Protein AF-A0A4Y6KTU0-F1 (afdb_monomer)

Secondary structure (DSSP, 8-state):
-------------SEEEHHHHHHHHT--HHHHHHHHHHTSS-EEEETTEEEEEHHHHHHHHHHS-----

Solvent-accessible surface area (backbone atoms only — not comparable to full-atom values): 4377 Å² total; per-residue (Å²): 134,82,81,73,81,78,80,77,79,72,78,99,54,62,56,42,51,46,66,61,50,17,61,76,71,73,44,56,61,70,58,47,49,48,32,54,75,72,60,76,43,57,68,44,75,60,88,97,45,61,22,33,29,44,57,59,45,50,51,51,62,76,64,53,71,88,71,86,125

pLDDT: mean 87.1, std 14.83, range [47.72, 98.0]

Structure (mmCIF, N/CA/C/O backbone):
data_AF-A0A4Y6KTU0-F1
#
_entry.id   AF-A0A4Y6KTU0-F1
#
loop_
_atom_site.group_PDB
_atom_site.id
_atom_site.type_symbol
_atom_site.label_atom_id
_atom_site.label_alt_id
_atom_site.label_comp_id
_atom_site.label_asym_id
_atom_site.label_entity_id
_atom_site.label_seq_id
_atom_site.pdbx_PDB_ins_code
_atom_site.Cartn_x
_atom_site.Cartn_y
_atom_site.Cartn_z
_atom_site.occupancy
_atom_site.B_iso_or_equiv
_atom_site.auth_seq_id
_atom_site.auth_comp_id
_atom_site.auth_asym_id
_atom_site.auth_atom_id
_atom_site.pdbx_PDB_model_num
ATOM 1 N N . MET A 1 1 ? 34.723 10.764 7.613 1.00 50.41 1 MET A N 1
ATOM 2 C CA . MET A 1 1 ? 34.046 9.731 8.421 1.00 50.41 1 MET A CA 1
ATOM 3 C C . MET A 1 1 ? 32.939 9.192 7.540 1.00 50.41 1 MET A C 1
ATOM 5 O O . MET A 1 1 ? 32.059 9.959 7.188 1.00 50.41 1 MET A O 1
ATOM 9 N N . SER A 1 2 ? 33.081 7.968 7.038 1.00 60.69 2 SER A N 1
ATOM 10 C CA . SER A 1 2 ? 32.120 7.379 6.102 1.00 60.69 2 SER A CA 1
ATOM 11 C C . SER A 1 2 ? 30.971 6.792 6.910 1.00 60.69 2 SER A C 1
ATOM 13 O O . SER A 1 2 ? 31.175 5.801 7.614 1.00 60.69 2 SER A O 1
ATOM 15 N N . ASP A 1 3 ? 29.796 7.418 6.855 1.00 60.28 3 ASP A N 1
ATOM 16 C CA . ASP A 1 3 ? 28.593 6.855 7.460 1.00 60.28 3 ASP A CA 1
ATOM 17 C C . ASP A 1 3 ? 28.312 5.503 6.805 1.00 60.28 3 ASP A C 1
ATOM 19 O O . ASP A 1 3 ? 28.020 5.395 5.614 1.00 60.28 3 ASP A O 1
ATOM 23 N N . SER A 1 4 ? 28.479 4.440 7.588 1.00 66.56 4 SER A N 1
ATOM 24 C CA . SER A 1 4 ? 28.137 3.095 7.152 1.00 66.56 4 SER A CA 1
ATOM 25 C C . SER A 1 4 ? 26.620 3.019 7.054 1.00 66.56 4 SER A C 1
ATOM 27 O O . SER A 1 4 ? 25.933 3.122 8.072 1.00 66.56 4 SER A O 1
ATOM 29 N N . ILE A 1 5 ? 26.101 2.843 5.837 1.00 69.50 5 ILE A N 1
ATOM 30 C CA . ILE A 1 5 ? 24.684 2.555 5.607 1.00 69.50 5 ILE A CA 1
ATOM 31 C C . ILE A 1 5 ? 24.336 1.324 6.442 1.00 69.50 5 ILE A C 1
ATOM 33 O O . ILE A 1 5 ? 24.800 0.213 6.174 1.00 69.50 5 ILE A O 1
ATOM 37 N N . LYS A 1 6 ? 23.533 1.522 7.489 1.00 66.19 6 LYS A N 1
ATOM 38 C CA . LYS A 1 6 ? 22.955 0.411 8.235 1.00 66.19 6 LYS A CA 1
ATOM 39 C C . LYS A 1 6 ? 21.910 -0.232 7.339 1.00 66.19 6 LYS A C 1
ATOM 41 O O . LYS A 1 6 ? 20.814 0.296 7.181 1.00 66.19 6 LYS A O 1
AT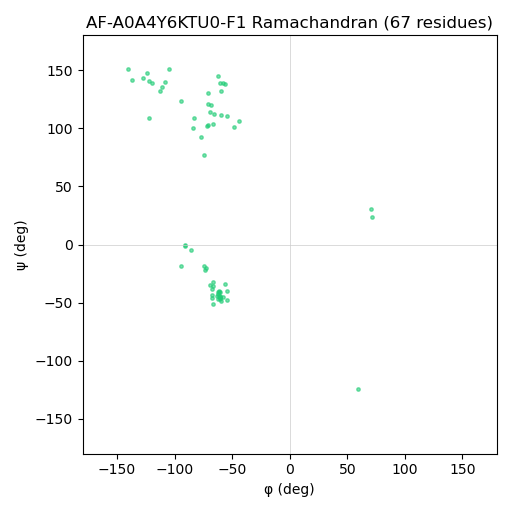OM 46 N N . VAL A 1 7 ? 22.262 -1.366 6.742 1.00 62.41 7 VAL A N 1
ATOM 47 C CA . VAL A 1 7 ? 21.303 -2.201 6.022 1.00 62.41 7 VAL A CA 1
ATOM 48 C C . VAL A 1 7 ? 20.321 -2.750 7.052 1.00 62.41 7 VAL A C 1
ATOM 50 O O . VAL A 1 7 ? 20.649 -3.646 7.829 1.00 62.41 7 VAL A O 1
ATOM 53 N N . VAL A 1 8 ? 19.118 -2.181 7.090 1.00 65.94 8 VAL A N 1
ATOM 54 C CA . VAL A 1 8 ? 18.006 -2.749 7.847 1.00 65.94 8 VAL A CA 1
ATOM 55 C C . VAL A 1 8 ? 17.555 -3.991 7.085 1.00 65.94 8 VAL A C 1
ATOM 57 O O . VAL A 1 8 ? 16.907 -3.897 6.046 1.00 65.94 8 VAL A O 1
ATOM 60 N N . GLN A 1 9 ? 17.945 -5.169 7.571 1.00 66.88 9 GLN A N 1
ATOM 61 C CA . GLN A 1 9 ? 17.381 -6.425 7.087 1.00 66.88 9 GLN A CA 1
ATOM 62 C C . GLN A 1 9 ? 15.901 -6.457 7.471 1.00 66.88 9 GLN A C 1
ATOM 64 O O . GLN A 1 9 ? 15.557 -6.516 8.653 1.00 66.88 9 GLN A O 1
ATOM 69 N N . ALA A 1 10 ? 15.024 -6.384 6.470 1.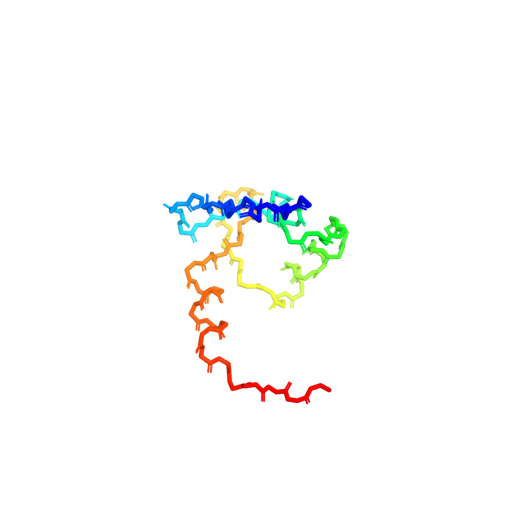00 64.44 10 ALA A N 1
ATOM 70 C CA . ALA A 1 10 ? 13.597 -6.550 6.689 1.00 64.44 10 ALA A CA 1
ATOM 71 C C . ALA A 1 10 ? 13.315 -7.965 7.239 1.00 64.44 10 ALA A C 1
ATOM 73 O O . ALA A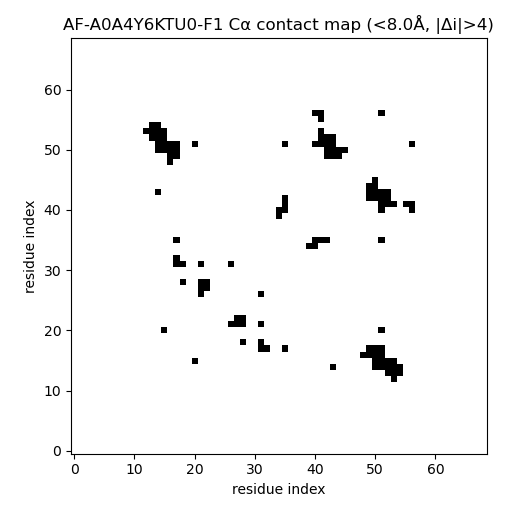 1 10 ? 13.992 -8.920 6.843 1.00 64.44 10 ALA A O 1
ATOM 74 N N . PRO A 1 11 ? 12.322 -8.134 8.131 1.00 71.06 11 PRO A N 1
ATOM 75 C CA . PRO A 1 11 ? 11.925 -9.454 8.606 1.00 71.06 11 PRO A CA 1
ATOM 76 C C . PRO A 1 11 ? 11.546 -10.355 7.426 1.00 71.06 11 PRO A C 1
ATOM 78 O O . PRO A 1 11 ? 10.840 -9.915 6.517 1.00 71.06 11 PRO A O 1
ATOM 81 N N . SER A 1 12 ? 11.966 -11.625 7.452 1.00 83.88 12 SER A N 1
ATOM 82 C CA . SER A 1 12 ? 11.542 -12.620 6.458 1.00 83.88 12 SER A CA 1
ATOM 83 C C . SER A 1 12 ? 10.099 -13.048 6.737 1.00 83.88 12 SER A C 1
ATOM 85 O O . SER A 1 12 ? 9.827 -14.090 7.331 1.00 83.88 12 SER A O 1
ATOM 87 N N . VAL A 1 13 ? 9.159 -12.181 6.368 1.00 92.06 13 VAL A N 1
ATOM 88 C CA . VAL A 1 13 ? 7.719 -12.418 6.470 1.00 92.06 13 VAL A CA 1
ATOM 89 C C . VAL A 1 13 ? 7.080 -12.272 5.090 1.00 92.06 13 VAL A C 1
ATOM 91 O O . VAL A 1 13 ? 7.450 -11.377 4.330 1.00 92.06 13 VAL A O 1
ATOM 94 N N . PRO A 1 14 ? 6.100 -13.120 4.734 1.00 93.56 14 PRO A N 1
ATOM 95 C CA . PRO A 1 14 ? 5.474 -13.066 3.413 1.00 93.56 14 PRO A CA 1
ATOM 96 C C . PRO A 1 14 ? 4.547 -11.854 3.253 1.00 93.56 14 PRO A C 1
ATOM 98 O O . PRO A 1 14 ? 4.223 -11.460 2.131 1.00 93.56 14 PRO A O 1
ATOM 101 N N . VAL A 1 15 ? 4.102 -11.271 4.370 1.00 96.44 15 VAL A N 1
ATOM 102 C CA . VAL A 1 15 ? 3.177 -10.142 4.409 1.00 96.44 15 VAL A CA 1
ATOM 103 C C . VAL A 1 15 ? 3.571 -9.148 5.498 1.00 96.44 15 VAL A C 1
ATOM 105 O O . VAL A 1 15 ? 4.116 -9.536 6.530 1.00 96.44 15 VAL A O 1
ATOM 108 N N . MET A 1 16 ? 3.252 -7.871 5.298 1.00 96.06 16 MET A N 1
ATOM 109 C CA . MET A 1 16 ? 3.504 -6.806 6.274 1.00 96.06 16 MET A CA 1
ATOM 110 C C . MET A 1 16 ? 2.305 -5.871 6.375 1.00 96.06 16 MET A C 1
ATOM 112 O O . MET A 1 16 ? 1.659 -5.574 5.374 1.00 96.06 16 MET A O 1
ATOM 116 N N . HIS A 1 17 ? 1.979 -5.405 7.584 1.00 96.81 17 HIS A N 1
ATOM 117 C CA . HIS A 1 17 ? 0.875 -4.465 7.759 1.00 96.81 17 HIS A CA 1
ATOM 118 C C . HIS A 1 17 ? 1.148 -3.189 6.953 1.00 96.81 17 HIS A C 1
ATOM 120 O O . HIS A 1 17 ? 2.241 -2.629 7.037 1.00 96.81 17 HIS A O 1
ATOM 126 N N . TRP A 1 18 ? 0.157 -2.716 6.192 1.00 96.81 18 TRP A N 1
ATOM 127 C CA . TRP A 1 18 ? 0.345 -1.623 5.226 1.00 96.81 18 TRP A CA 1
ATOM 128 C C . TRP A 1 18 ? 0.921 -0.345 5.852 1.00 96.81 18 TRP A C 1
ATOM 130 O O . TRP A 1 18 ? 1.710 0.344 5.217 1.00 96.81 18 TRP A O 1
ATOM 140 N N . ARG A 1 19 ? 0.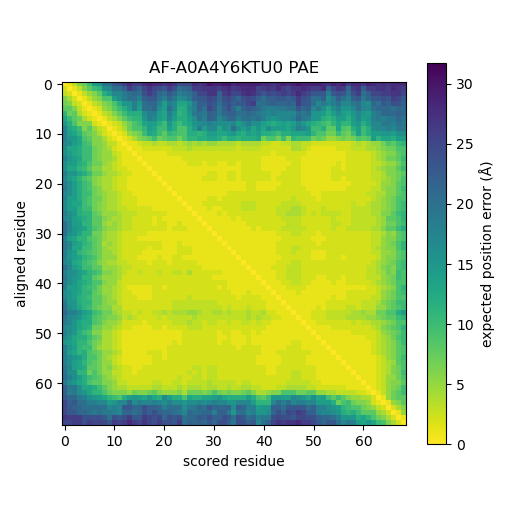567 -0.056 7.112 1.00 96.81 19 ARG A N 1
ATOM 141 C CA . ARG A 1 19 ? 1.055 1.122 7.842 1.00 96.81 19 ARG A CA 1
ATOM 142 C C . ARG A 1 19 ? 2.556 1.049 8.142 1.00 96.81 19 ARG A C 1
ATOM 144 O O . ARG A 1 19 ? 3.255 2.025 7.926 1.00 96.81 19 ARG A O 1
ATOM 151 N N . LEU A 1 20 ? 3.044 -0.119 8.576 1.00 95.50 20 LEU A N 1
ATOM 152 C CA . LEU A 1 20 ? 4.478 -0.337 8.799 1.00 95.50 20 LEU A CA 1
ATOM 153 C C . LEU A 1 20 ? 5.238 -0.302 7.471 1.00 95.50 20 LEU A C 1
ATOM 155 O O . LEU A 1 20 ? 6.324 0.254 7.392 1.00 95.50 20 LEU A O 1
ATOM 159 N N . PHE A 1 21 ? 4.649 -0.862 6.411 1.00 96.00 21 PHE A N 1
ATOM 160 C CA . PHE A 1 21 ? 5.247 -0.783 5.085 1.00 96.00 21 PHE A CA 1
ATOM 161 C C . PHE A 1 21 ? 5.395 0.675 4.625 1.00 96.00 21 PHE A C 1
ATOM 163 O O . PHE A 1 21 ? 6.478 1.043 4.192 1.00 96.00 21 PHE A O 1
ATOM 170 N N . ALA A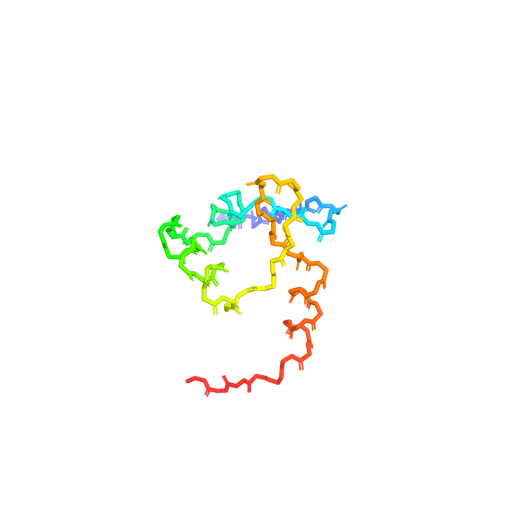 1 22 ? 4.355 1.507 4.787 1.00 97.00 22 ALA A N 1
ATOM 171 C CA . ALA A 1 22 ? 4.388 2.939 4.467 1.00 97.00 22 ALA A CA 1
ATOM 172 C C . ALA A 1 22 ? 5.545 3.669 5.169 1.00 97.00 22 ALA A C 1
ATOM 174 O O . ALA A 1 22 ? 6.305 4.384 4.518 1.00 97.00 22 ALA A O 1
ATOM 175 N N . GLU A 1 23 ? 5.708 3.425 6.473 1.00 95.88 23 GLU A N 1
ATOM 176 C CA . GLU A 1 23 ? 6.803 3.972 7.279 1.00 95.88 23 GLU A CA 1
ATOM 177 C C . GLU A 1 23 ? 8.173 3.545 6.736 1.00 95.88 23 GLU A C 1
ATOM 179 O O . GLU A 1 23 ? 9.035 4.391 6.504 1.00 95.88 23 GLU A O 1
ATOM 184 N N . LEU A 1 24 ? 8.361 2.249 6.464 1.00 93.25 24 LEU A N 1
ATOM 185 C CA . LEU A 1 24 ? 9.638 1.712 5.982 1.00 93.25 24 LEU A CA 1
ATOM 186 C C . LEU A 1 24 ? 10.020 2.207 4.583 1.00 93.25 24 LEU A C 1
ATOM 188 O O . LEU A 1 24 ? 11.210 2.346 4.305 1.00 93.25 24 LEU A O 1
ATOM 192 N N . VAL A 1 25 ? 9.045 2.467 3.706 1.00 92.44 25 VAL A N 1
ATOM 193 C CA . VAL A 1 25 ? 9.311 2.992 2.354 1.00 92.44 25 VAL A CA 1
ATOM 194 C C . VAL A 1 25 ? 9.307 4.522 2.278 1.00 92.44 25 VAL A C 1
ATOM 196 O O . VAL A 1 25 ? 9.530 5.072 1.203 1.00 92.44 25 VAL A O 1
ATOM 199 N N . GLY A 1 26 ? 9.050 5.219 3.390 1.00 95.56 26 GLY A N 1
ATOM 200 C CA . GLY A 1 26 ? 9.033 6.684 3.442 1.00 95.56 26 GLY A CA 1
ATOM 201 C C . GLY A 1 26 ? 7.850 7.328 2.709 1.00 95.56 26 GLY A C 1
ATOM 202 O O . GLY A 1 26 ? 7.981 8.434 2.188 1.00 95.56 26 GLY A O 1
ATOM 203 N N . VAL A 1 27 ? 6.701 6.647 2.646 1.00 96.56 27 VAL A N 1
ATOM 204 C CA . VAL A 1 27 ? 5.482 7.135 1.978 1.00 96.56 27 VAL A CA 1
ATOM 205 C C . VAL A 1 27 ? 4.429 7.516 3.018 1.00 96.56 27 VAL A C 1
ATOM 207 O O . VAL A 1 27 ? 4.226 6.809 4.003 1.00 96.56 27 VAL A O 1
ATOM 210 N N . GLU A 1 28 ? 3.715 8.619 2.785 1.00 98.00 28 GLU A N 1
ATOM 211 C CA . GLU A 1 28 ? 2.613 9.049 3.651 1.00 98.00 28 GLU A CA 1
ATOM 212 C C . GLU A 1 28 ? 1.523 7.963 3.759 1.00 98.00 28 GLU A C 1
ATOM 214 O O . GLU A 1 28 ? 1.129 7.347 2.764 1.00 98.00 28 GLU A O 1
ATOM 219 N N . GLU A 1 29 ? 0.973 7.759 4.961 1.00 97.19 29 GLU A N 1
ATOM 220 C CA . GLU A 1 29 ? -0.066 6.751 5.207 1.00 97.19 29 GLU A CA 1
ATOM 221 C C . GLU A 1 29 ? -1.280 6.900 4.279 1.00 97.19 29 GLU A C 1
ATOM 223 O O . GLU A 1 29 ? -1.803 5.896 3.791 1.00 97.19 29 GLU A O 1
ATOM 228 N N . GLY A 1 30 ? -1.716 8.134 4.001 1.00 97.31 30 GLY A N 1
ATOM 229 C CA . GLY A 1 30 ? -2.831 8.406 3.091 1.00 97.31 30 GLY A CA 1
ATOM 230 C C . GLY A 1 30 ? -2.553 7.927 1.664 1.00 97.31 30 GLY A C 1
ATOM 231 O O . GLY A 1 30 ? -3.414 7.303 1.037 1.00 97.31 30 GLY A O 1
ATOM 232 N N . VAL A 1 31 ? -1.326 8.139 1.183 1.00 97.88 31 VAL A N 1
ATOM 233 C CA . VAL A 1 31 ? -0.876 7.690 -0.140 1.00 97.88 31 VAL A CA 1
ATOM 234 C C . VAL A 1 31 ? -0.819 6.166 -0.191 1.00 97.88 31 VAL A C 1
ATOM 236 O O . VAL A 1 31 ? -1.444 5.570 -1.070 1.00 97.88 31 VAL A O 1
ATOM 239 N N 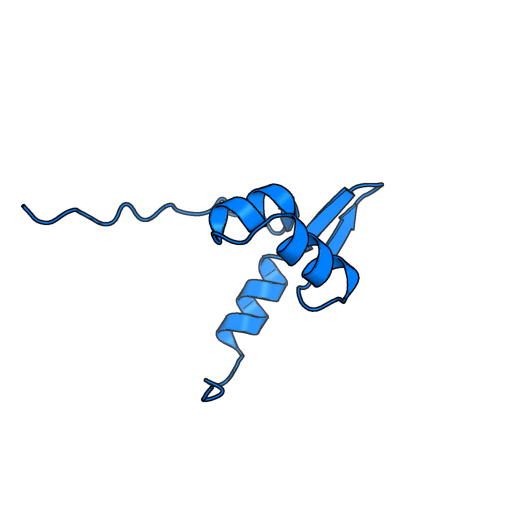. MET A 1 32 ? -0.158 5.518 0.776 1.00 97.75 32 MET A N 1
ATOM 240 C CA . MET A 1 32 ? -0.061 4.052 0.812 1.00 97.75 32 MET A CA 1
ATOM 241 C C . MET A 1 32 ? -1.439 3.394 0.934 1.00 97.75 32 MET A C 1
ATOM 243 O O . MET A 1 32 ? -1.732 2.404 0.257 1.00 97.75 32 MET A O 1
ATOM 247 N N . ARG A 1 33 ? -2.331 3.963 1.750 1.00 96.56 33 ARG A N 1
ATOM 248 C CA . ARG A 1 33 ? -3.713 3.493 1.861 1.00 96.56 33 ARG A CA 1
ATOM 249 C C . ARG A 1 33 ? -4.452 3.616 0.529 1.00 96.56 33 ARG A C 1
ATOM 251 O O . ARG A 1 33 ? -5.111 2.659 0.125 1.00 96.56 33 ARG A O 1
ATOM 258 N N . GLY A 1 34 ? -4.300 4.740 -0.170 1.00 97.62 34 GLY A N 1
ATOM 259 C CA . GLY A 1 34 ? -4.849 4.932 -1.512 1.00 97.62 34 GLY A CA 1
ATOM 260 C C . GLY A 1 34 ? -4.303 3.918 -2.522 1.00 97.62 34 GLY A C 1
ATOM 261 O O . GLY A 1 34 ? -5.074 3.367 -3.305 1.00 97.62 34 GLY A O 1
ATOM 262 N N . MET A 1 35 ? -3.004 3.605 -2.477 1.00 97.06 35 MET A N 1
ATOM 263 C CA . MET A 1 35 ? -2.396 2.558 -3.311 1.00 97.06 35 MET A CA 1
ATOM 264 C C . MET A 1 35 ? -2.991 1.178 -3.016 1.00 97.06 35 MET A C 1
ATOM 266 O O . MET A 1 35 ? -3.297 0.437 -3.949 1.00 97.06 35 MET A O 1
ATOM 270 N N . CYS A 1 36 ? -3.205 0.853 -1.737 1.00 96.62 36 CYS A N 1
ATOM 271 C CA . CYS A 1 36 ? -3.853 -0.3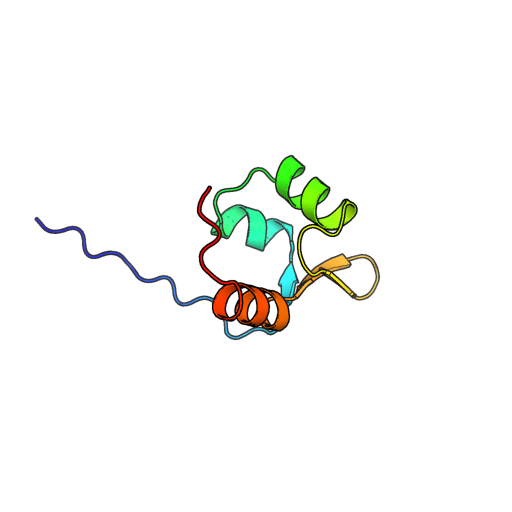93 -1.328 1.00 96.62 36 CYS A CA 1
ATOM 272 C C . CYS A 1 36 ? -5.304 -0.474 -1.826 1.00 96.62 36 CYS A C 1
ATOM 274 O O . CYS A 1 36 ? -5.732 -1.516 -2.311 1.00 96.62 36 CYS A O 1
ATOM 276 N N . GLU A 1 37 ? -6.070 0.611 -1.697 1.00 95.50 37 GLU A N 1
ATOM 277 C CA . GLU A 1 37 ? -7.483 0.672 -2.100 1.00 95.50 37 GLU A CA 1
ATOM 278 C C . GLU A 1 37 ? -7.666 0.616 -3.620 1.00 95.50 37 GLU A C 1
ATOM 280 O O . GLU A 1 37 ? -8.614 -0.003 -4.097 1.00 95.50 37 GLU A O 1
ATOM 285 N N . LYS A 1 38 ? -6.743 1.216 -4.378 1.00 96.56 38 LYS A N 1
ATOM 286 C CA . LYS A 1 38 ? -6.752 1.225 -5.849 1.00 96.56 38 LYS A CA 1
ATOM 287 C C . LYS A 1 38 ? -6.090 -0.006 -6.477 1.00 96.56 38 LYS A C 1
ATOM 289 O O . LYS A 1 38 ? -6.104 -0.138 -7.696 1.00 96.56 38 LYS A O 1
ATOM 294 N N . GLY A 1 39 ? -5.496 -0.890 -5.671 1.00 94.88 39 GLY A N 1
ATOM 295 C CA . GLY A 1 39 ? -4.809 -2.091 -6.153 1.00 94.88 39 GLY A CA 1
ATOM 296 C C . GLY A 1 39 ? -3.475 -1.818 -6.858 1.00 94.88 39 GLY A C 1
ATOM 297 O O . GLY A 1 39 ? -3.036 -2.633 -7.661 1.00 94.88 39 GLY A O 1
ATOM 298 N N . HIS A 1 40 ? -2.821 -0.687 -6.569 1.00 95.19 40 HIS A N 1
ATOM 299 C CA . HIS A 1 40 ? -1.491 -0.364 -7.108 1.00 95.19 40 HIS A CA 1
ATOM 300 C C . HIS A 1 40 ? -0.363 -1.166 -6.448 1.00 95.19 40 HIS A C 1
ATOM 302 O O . HIS A 1 40 ? 0.729 -1.256 -6.997 1.00 95.19 40 HIS A O 1
ATOM 308 N N . VAL A 1 41 ? -0.622 -1.741 -5.273 1.00 96.12 41 VAL A N 1
ATOM 309 C CA . VAL A 1 41 ? 0.278 -2.665 -4.576 1.00 96.12 41 VAL A CA 1
ATOM 310 C C . VAL A 1 41 ? -0.457 -3.974 -4.302 1.00 96.12 41 VAL A C 1
ATOM 312 O O . VAL A 1 41 ? -1.673 -3.955 -4.084 1.00 96.12 41 VAL A O 1
ATOM 315 N N . PRO A 1 42 ? 0.237 -5.122 -4.295 1.00 97.44 42 PRO A N 1
ATOM 316 C CA . PRO A 1 42 ? -0.398 -6.396 -4.006 1.00 97.44 42 PRO A CA 1
ATOM 317 C C . PRO A 1 42 ? -0.767 -6.467 -2.518 1.00 97.44 42 PRO A C 1
ATOM 319 O O . PRO A 1 42 ? 0.092 -6.368 -1.642 1.00 97.44 42 PRO A O 1
ATOM 322 N N . VAL A 1 43 ? -2.055 -6.655 -2.226 1.00 98.00 43 VAL A N 1
ATOM 323 C CA . VAL A 1 43 ? -2.613 -6.674 -0.864 1.00 98.00 43 VAL A CA 1
ATOM 324 C C . VAL A 1 43 ? -3.271 -8.022 -0.582 1.00 98.00 43 VAL A C 1
ATOM 326 O O . VAL A 1 43 ? -3.982 -8.562 -1.426 1.00 98.00 43 VAL A O 1
ATOM 329 N N . VAL A 1 44 ? -3.078 -8.545 0.629 1.00 97.56 44 VAL A N 1
ATOM 330 C CA . VAL A 1 44 ? -3.846 -9.665 1.187 1.00 97.56 44 VAL A CA 1
ATOM 331 C C . VAL A 1 44 ? -4.685 -9.149 2.350 1.00 97.56 44 VAL A C 1
ATOM 333 O O . VAL A 1 44 ? -4.187 -8.446 3.233 1.00 97.56 44 VAL A O 1
ATOM 336 N N . GLN A 1 45 ? -5.967 -9.507 2.362 1.00 96.62 45 GLN A N 1
ATOM 337 C CA . GLN A 1 45 ? -6.849 -9.243 3.491 1.00 96.62 45 GLN A CA 1
ATOM 338 C C . GLN A 1 45 ? -6.882 -10.462 4.419 1.00 96.62 45 GLN A C 1
ATOM 340 O O . GLN A 1 45 ? -7.221 -11.563 3.992 1.00 96.62 45 GLN A O 1
ATOM 345 N N . ILE A 1 46 ? -6.551 -10.254 5.694 1.00 95.69 46 ILE A N 1
ATOM 346 C CA . ILE A 1 46 ? -6.621 -11.280 6.742 1.00 95.69 46 ILE A CA 1
ATOM 347 C C . ILE A 1 46 ? -7.550 -10.743 7.832 1.00 95.69 46 ILE A C 1
ATOM 349 O O . ILE A 1 46 ? -7.237 -9.776 8.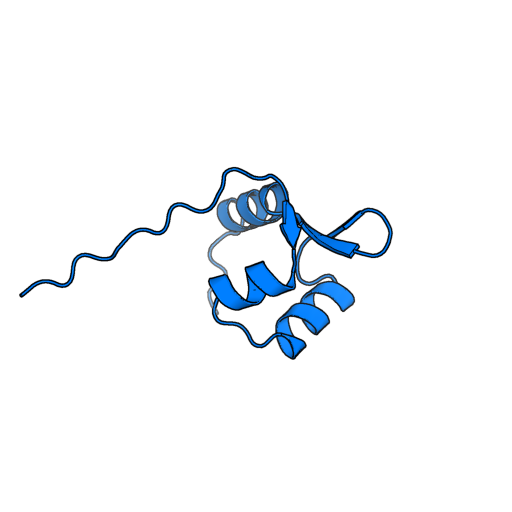531 1.00 95.69 46 ILE A O 1
ATOM 353 N N . GLY A 1 47 ? -8.744 -11.330 7.932 1.00 95.56 47 GLY A N 1
ATOM 354 C CA . GLY A 1 47 ? -9.821 -10.790 8.760 1.00 95.56 47 GLY A CA 1
ATOM 355 C C . GLY A 1 47 ? -10.211 -9.372 8.325 1.00 95.56 47 GLY A C 1
ATOM 356 O O . GLY A 1 47 ? -10.556 -9.133 7.167 1.00 95.56 47 GLY A O 1
ATOM 357 N N . LYS A 1 48 ? -10.157 -8.419 9.264 1.00 94.31 48 LYS A N 1
ATOM 358 C CA . LYS A 1 48 ? -10.459 -6.994 9.020 1.00 94.31 48 LYS A CA 1
ATOM 359 C C . LYS A 1 48 ? -9.225 -6.165 8.636 1.00 94.31 48 LYS A C 1
ATOM 361 O O . LYS A 1 48 ? -9.349 -4.964 8.414 1.00 94.31 48 LYS A O 1
ATOM 366 N N . HIS A 1 49 ? -8.046 -6.782 8.579 1.00 95.88 49 HIS A N 1
ATOM 367 C CA . HIS A 1 49 ? -6.778 -6.094 8.348 1.00 95.88 49 HIS A CA 1
ATOM 368 C C . HIS A 1 49 ? -6.274 -6.313 6.923 1.00 95.88 49 HIS A C 1
ATOM 370 O O . HIS A 1 49 ? -6.525 -7.348 6.304 1.00 95.88 49 HIS A O 1
ATOM 376 N N . ARG A 1 50 ? -5.531 -5.327 6.417 1.00 96.31 50 ARG A N 1
ATOM 377 C CA . ARG A 1 50 ? -4.867 -5.375 5.113 1.00 96.31 50 ARG A CA 1
ATOM 378 C C . ARG A 1 50 ? -3.361 -5.448 5.307 1.00 96.31 50 ARG A C 1
ATOM 380 O O . ARG A 1 50 ? -2.794 -4.707 6.111 1.00 96.31 50 ARG A O 1
ATOM 387 N N . PHE A 1 51 ? -2.726 -6.319 4.543 1.00 98.00 51 PHE A N 1
ATOM 388 C CA . PHE A 1 51 ? -1.285 -6.498 4.539 1.00 98.00 51 PHE A CA 1
ATOM 389 C C . PHE A 1 51 ? -0.772 -6.401 3.109 1.00 98.00 51 PHE A C 1
ATOM 391 O O . PHE A 1 51 ? -1.424 -6.883 2.186 1.00 98.00 51 PHE A O 1
ATOM 398 N N . ILE A 1 52 ? 0.401 -5.811 2.923 1.00 97.81 52 ILE A N 1
ATOM 399 C CA . ILE A 1 52 ? 1.127 -5.877 1.658 1.00 97.81 52 ILE A CA 1
ATOM 400 C C . ILE A 1 52 ? 1.658 -7.297 1.497 1.00 97.81 52 ILE A C 1
ATOM 402 O O . ILE A 1 52 ? 2.278 -7.828 2.420 1.00 97.81 52 ILE A O 1
ATOM 406 N N . ASN A 1 53 ? 1.420 -7.909 0.340 1.00 97.31 53 ASN A N 1
ATOM 407 C CA . ASN A 1 53 ? 2.032 -9.175 -0.041 1.00 97.31 53 ASN A CA 1
ATOM 408 C C . ASN A 1 53 ? 3.474 -8.917 -0.482 1.00 97.31 53 ASN A C 1
ATOM 410 O O . ASN A 1 53 ? 3.726 -8.599 -1.645 1.00 97.31 53 ASN A O 1
ATOM 414 N N . LEU A 1 54 ? 4.415 -9.032 0.453 1.00 95.50 54 LEU A N 1
ATOM 415 C CA . LEU A 1 54 ? 5.821 -8.738 0.195 1.00 95.50 54 LEU A CA 1
ATOM 416 C C . LEU A 1 54 ? 6.445 -9.736 -0.777 1.00 95.50 54 LEU A C 1
ATOM 418 O O . LEU A 1 54 ? 7.251 -9.338 -1.609 1.00 95.50 54 LEU A O 1
ATOM 422 N N . ALA A 1 55 ? 6.041 -1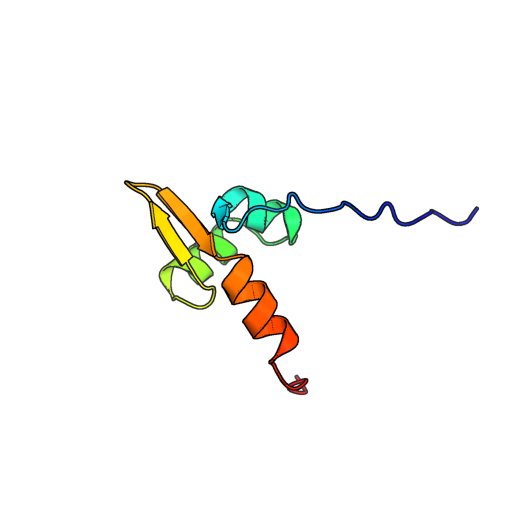1.008 -0.719 1.00 93.62 55 ALA A N 1
ATOM 423 C CA . ALA A 1 55 ? 6.550 -12.026 -1.633 1.00 93.62 55 ALA A CA 1
ATOM 424 C C . ALA A 1 55 ? 6.198 -11.700 -3.093 1.00 93.62 55 ALA A C 1
ATOM 426 O O . ALA A 1 55 ? 7.070 -11.722 -3.963 1.00 93.62 55 ALA A O 1
ATOM 427 N N . LYS A 1 56 ? 4.933 -11.337 -3.357 1.00 95.06 56 LYS A N 1
ATOM 428 C CA . LYS A 1 56 ? 4.501 -10.917 -4.696 1.00 95.06 56 LYS A CA 1
ATOM 429 C C . LYS A 1 56 ? 5.140 -9.595 -5.105 1.00 95.06 56 LYS A C 1
ATOM 431 O O . LYS A 1 56 ? 5.637 -9.507 -6.218 1.00 95.06 56 LYS A O 1
ATOM 436 N N . LEU A 1 57 ? 5.149 -8.597 -4.221 1.00 94.44 57 LEU A N 1
ATOM 437 C CA . LEU A 1 57 ? 5.746 -7.296 -4.524 1.00 94.44 57 LEU A CA 1
ATOM 438 C C . LEU A 1 57 ? 7.225 -7.436 -4.904 1.00 94.44 57 LEU A C 1
ATOM 440 O O . LEU A 1 57 ? 7.652 -6.875 -5.904 1.00 94.44 57 LEU A O 1
ATOM 444 N N . HIS A 1 58 ? 7.985 -8.232 -4.149 1.00 91.56 58 HIS A N 1
ATOM 445 C CA . HIS A 1 58 ? 9.386 -8.513 -4.446 1.00 91.56 58 HIS A CA 1
ATOM 446 C C . HIS A 1 58 ? 9.553 -9.186 -5.814 1.00 91.56 58 HIS A C 1
ATOM 448 O O . HIS A 1 58 ? 10.383 -8.756 -6.609 1.00 91.56 58 HIS A O 1
ATOM 454 N N . ALA A 1 59 ? 8.751 -10.212 -6.120 1.00 91.62 59 ALA A N 1
ATOM 455 C CA . ALA A 1 59 ? 8.780 -10.858 -7.433 1.00 91.62 59 ALA A CA 1
ATOM 456 C C . ALA A 1 59 ? 8.435 -9.879 -8.569 1.00 91.62 59 ALA A C 1
ATOM 458 O O . ALA A 1 59 ? 9.142 -9.850 -9.575 1.00 91.62 59 ALA A O 1
ATOM 459 N N . ASP A 1 60 ? 7.405 -9.048 -8.386 1.00 92.19 60 ASP A N 1
ATOM 460 C CA . ASP A 1 60 ? 6.988 -8.041 -9.363 1.00 92.19 60 ASP A CA 1
ATOM 461 C C . ASP A 1 60 ? 8.131 -7.037 -9.613 1.00 92.19 60 ASP A C 1
ATOM 463 O O . ASP A 1 60 ? 8.474 -6.795 -10.769 1.00 92.19 60 ASP A O 1
ATOM 467 N N . CYS A 1 61 ? 8.792 -6.546 -8.556 1.00 89.75 61 CYS A N 1
ATOM 468 C CA . CYS A 1 61 ? 9.946 -5.643 -8.653 1.00 89.75 61 CYS A CA 1
ATOM 469 C C . CYS A 1 61 ? 11.149 -6.272 -9.366 1.00 89.75 61 CYS A C 1
ATOM 471 O O . CYS A 1 61 ? 11.784 -5.606 -10.173 1.00 89.75 61 CYS A O 1
ATOM 473 N N . MET A 1 62 ? 11.451 -7.545 -9.103 1.00 89.06 62 MET A N 1
ATOM 474 C CA . MET A 1 62 ? 12.562 -8.246 -9.762 1.00 89.06 62 MET A CA 1
ATOM 475 C C . MET A 1 62 ? 12.261 -8.598 -11.226 1.00 89.06 62 MET A C 1
ATOM 477 O O . MET A 1 62 ? 13.179 -8.857 -11.999 1.00 89.06 62 MET A O 1
ATOM 481 N N . SER A 1 63 ? 10.978 -8.658 -11.593 1.00 88.75 63 SER A N 1
ATOM 482 C CA . SER A 1 63 ? 10.518 -9.000 -12.943 1.00 88.75 63 SER A CA 1
ATOM 483 C C . SER A 1 63 ? 10.258 -7.789 -13.835 1.00 88.75 63 SER A C 1
ATOM 485 O O . SER A 1 63 ? 10.165 -7.944 -15.054 1.00 88.75 63 SER A O 1
ATOM 487 N N . ALA A 1 64 ? 10.088 -6.603 -13.247 1.00 74.25 64 ALA A N 1
ATOM 488 C CA . ALA A 1 64 ? 9.778 -5.404 -14.001 1.00 74.25 64 ALA A CA 1
ATOM 489 C C . ALA A 1 64 ? 11.002 -5.027 -14.852 1.00 74.25 64 ALA A C 1
ATOM 491 O O . ALA A 1 64 ? 12.066 -4.782 -14.285 1.00 74.25 64 ALA A O 1
ATOM 492 N N . PRO A 1 65 ? 10.891 -4.970 -16.195 1.00 62.53 65 PRO A N 1
ATOM 493 C CA . PRO A 1 65 ? 11.916 -4.299 -16.980 1.00 62.53 65 PRO A CA 1
ATOM 494 C C . PRO A 1 65 ? 11.949 -2.839 -16.528 1.00 62.53 65 PRO A C 1
ATOM 496 O O . PRO A 1 65 ? 10.872 -2.277 -16.299 1.00 62.53 65 PRO A O 1
ATOM 499 N N . ASP A 1 66 ? 13.145 -2.256 -16.390 1.00 61.19 66 ASP A N 1
ATOM 500 C CA . ASP A 1 66 ? 13.320 -0.823 -16.134 1.00 61.19 66 ASP A CA 1
ATOM 501 C C . ASP A 1 66 ? 12.454 -0.066 -17.144 1.00 61.19 66 ASP A C 1
ATOM 503 O O . ASP A 1 66 ? 12.748 0.006 -18.336 1.00 61.19 66 ASP A O 1
ATOM 507 N N . ARG A 1 67 ? 11.289 0.398 -16.693 1.00 60.06 67 ARG A N 1
ATOM 508 C CA . ARG A 1 67 ? 10.459 1.285 -17.488 1.00 60.06 67 ARG A CA 1
ATOM 509 C C . ARG A 1 67 ? 11.038 2.652 -17.224 1.00 60.06 67 ARG A C 1
ATOM 511 O O . ARG A 1 67 ? 10.777 3.209 -16.161 1.00 60.06 67 ARG A O 1
ATOM 518 N N . ASP A 1 68 ? 11.843 3.114 -18.174 1.00 48.91 68 ASP A N 1
ATOM 519 C CA . ASP A 1 68 ? 12.301 4.494 -18.263 1.00 48.91 68 ASP A CA 1
ATOM 520 C C . ASP A 1 68 ? 11.102 5.420 -17.999 1.00 48.91 68 ASP A C 1
ATOM 522 O O . ASP A 1 68 ? 10.164 5.498 -18.802 1.00 48.91 68 ASP A O 1
ATOM 526 N N . LEU A 1 69 ? 11.099 6.030 -16.811 1.00 47.72 69 LEU A N 1
ATOM 527 C CA . LEU A 1 69 ? 10.266 7.177 -16.462 1.00 47.72 69 LEU A CA 1
ATOM 528 C C . LEU A 1 69 ? 10.966 8.448 -16.938 1.00 47.72 69 LEU A C 1
ATOM 530 O O . LEU A 1 69 ? 12.189 8.561 -16.696 1.00 47.72 69 LEU A O 1
#

Foldseek 3Di:
DDPDPPPPDDPPDQWAFQVVVCVVVVHDPVVSVVCQVVVVFDWDDDPPGIIGRVNVRVVCVVPDDPPDD

Radius of gyration: 13.95 Å; Cα contacts (8 Å, |Δi|>4): 60; chains: 1; bounding box: 44×23×27 Å

Sequence (69 aa):
MSDSIKVVQAPSVPVMHWRLFAELVGVEEGVMRGMCEKGHVPVVQIGKHRFINLAKLHADCMSAPDRDL

Mean predicted aligned error: 6.98 Å

Nearest PDB structures (foldseek):
  6ama-assembly1_A  TM=7.092E-01  e=5.411E-02  Streptomyces venezuelae
  4j2n-assembly1_A  TM=7.429E-01  e=6.625E-02  Pukovnikvirus pukovnik
  6amk-assembly1_A  TM=7.023E-01  e=1.392E-01  Streptomyces venezuelae
  6amk-assembly1_B  TM=6.977E-01  e=3.127E-01  Streptomyces venezuelae
  7r72-assembly1_n  TM=5.881E-01  e=2.068E+00  Saccharomyces cerevisiae BY4741